Protein AF-A0AA37IFD4-F1 (afdb_monomer)

Nearest PDB structures (foldseek):
  1pvp-assembly1_B-2  TM=2.909E-01  e=1.387E+00  Punavirus P1
  8b0x-assembly1_T  TM=3.440E-01  e=3.897E+00  Escherichia coli B

Solvent-accessible surface area (backbone atoms only — not comparable to full-atom values): 7782 Å² total; per-residue (Å²): 110,77,76,80,42,92,47,72,73,35,54,64,71,53,59,87,61,92,75,70,58,59,91,80,32,70,65,47,33,44,52,53,34,58,69,46,44,63,59,54,52,52,50,52,61,69,42,43,64,42,32,75,70,69,75,40,80,73,86,60,90,48,42,85,49,34,50,62,50,39,51,55,35,36,78,70,65,78,42,54,72,68,56,38,51,49,46,42,55,40,23,59,34,41,54,66,67,66,62,72,81,84,59,56,97,66,73,49,51,67,61,53,52,51,55,48,50,54,52,51,60,72,64,57,68,99,77,86,131

Sequence (129 aa):
MLMQTPGEARDRLVAGSHVSAFETDPIARGEKLLALTPAVAALEARLRDAVKAGRAEALPQSPQEVTAWAQTASERGFIDESEHALLTEWAAHAREAVKVDDFSADFGILEALQKRSAALERQWPETVA

Structure (mmCIF, N/CA/C/O backbone):
data_AF-A0AA37IFD4-F1
#
_entry.id   AF-A0AA37IFD4-F1
#
loop_
_atom_site.group_PDB
_atom_site.id
_atom_site.type_symbol
_atom_site.label_atom_id
_atom_site.label_alt_id
_atom_site.label_comp_id
_atom_site.label_asym_id
_atom_site.label_entity_id
_atom_site.label_seq_id
_atom_site.pdbx_PDB_ins_code
_atom_site.Cartn_x
_atom_site.Cartn_y
_atom_site.Cartn_z
_atom_site.occupancy
_atom_site.B_iso_or_equiv
_atom_site.auth_seq_id
_atom_site.auth_comp_id
_atom_site.auth_asym_id
_atom_site.auth_atom_id
_atom_site.pdbx_PDB_model_num
ATOM 1 N N . MET A 1 1 ? -17.472 2.911 -22.849 1.00 63.09 1 MET A N 1
ATOM 2 C CA . MET A 1 1 ? -16.383 3.076 -23.837 1.00 63.09 1 MET A CA 1
ATOM 3 C C . MET A 1 1 ? -15.503 1.834 -23.805 1.00 63.09 1 MET A C 1
ATOM 5 O O . MET A 1 1 ? -14.874 1.601 -22.787 1.00 63.09 1 MET A O 1
ATOM 9 N N . LEU A 1 2 ? -15.468 1.035 -24.879 1.00 63.28 2 LEU A N 1
ATOM 10 C CA . LEU A 1 2 ? -14.799 -0.281 -24.894 1.00 63.28 2 LEU A CA 1
ATOM 11 C C . LEU A 1 2 ? -13.267 -0.213 -24.704 1.00 63.28 2 LEU A C 1
ATOM 13 O O . LEU A 1 2 ? -12.668 -1.179 -24.258 1.00 63.28 2 LEU A O 1
ATOM 17 N N . MET A 1 3 ? -12.644 0.929 -25.020 1.00 65.69 3 MET A N 1
ATOM 18 C CA . MET A 1 3 ? -11.192 1.147 -24.883 1.00 65.69 3 MET A CA 1
ATOM 19 C C . MET A 1 3 ? -10.774 1.737 -23.530 1.00 65.69 3 MET A C 1
ATOM 21 O O . MET A 1 3 ? -9.601 1.689 -23.176 1.00 65.69 3 MET A O 1
ATOM 25 N N . GLN A 1 4 ? -11.716 2.310 -22.776 1.00 74.12 4 GLN A N 1
ATOM 26 C CA . GLN A 1 4 ? -11.424 2.937 -21.481 1.00 74.12 4 GLN A CA 1
ATOM 27 C C . GLN A 1 4 ? -11.576 1.974 -20.304 1.00 74.12 4 GLN A C 1
ATOM 29 O O . GLN A 1 4 ? -11.065 2.234 -19.220 1.00 74.12 4 GLN A O 1
ATOM 34 N N . THR A 1 5 ? -12.275 0.861 -20.510 1.00 73.19 5 THR A N 1
ATOM 35 C CA . THR A 1 5 ? -12.438 -0.181 -19.501 1.00 73.19 5 THR A CA 1
ATOM 36 C C . THR A 1 5 ? -11.415 -1.287 -19.766 1.00 73.19 5 THR A C 1
ATOM 38 O O . THR A 1 5 ? -11.309 -1.725 -20.914 1.00 73.19 5 THR A O 1
ATOM 41 N N . PRO A 1 6 ? -10.659 -1.744 -18.749 1.00 78.75 6 PRO A N 1
ATOM 42 C CA . PRO A 1 6 ? -9.839 -2.945 -18.865 1.00 78.75 6 PRO A CA 1
ATOM 43 C C . PRO A 1 6 ? -10.627 -4.119 -19.443 1.00 78.75 6 PRO A C 1
ATOM 45 O O . PRO A 1 6 ? -11.758 -4.368 -19.031 1.00 78.75 6 PRO A O 1
ATOM 48 N N . GLY A 1 7 ? -10.040 -4.830 -20.402 1.00 84.75 7 GLY A N 1
ATOM 49 C CA . GLY A 1 7 ? -10.685 -5.969 -21.036 1.00 84.75 7 GLY A CA 1
ATOM 50 C C . GLY A 1 7 ? -9.964 -6.419 -22.297 1.00 84.75 7 GLY A C 1
ATOM 51 O O . GLY A 1 7 ? -9.113 -5.716 -22.838 1.00 84.75 7 GLY A O 1
ATOM 52 N N . GLU A 1 8 ? -10.381 -7.575 -22.803 1.00 89.06 8 GLU A N 1
ATOM 53 C CA . GLU A 1 8 ? -9.685 -8.311 -23.863 1.00 89.06 8 GLU A CA 1
ATOM 54 C C . GLU A 1 8 ? -9.405 -7.466 -25.119 1.00 89.06 8 GLU A C 1
ATOM 56 O O . GLU A 1 8 ? -8.340 -7.556 -25.725 1.00 89.06 8 GLU A O 1
ATOM 61 N N . ALA A 1 9 ? -10.343 -6.598 -25.510 1.00 87.31 9 ALA A N 1
ATOM 62 C CA . ALA A 1 9 ? -10.169 -5.718 -26.664 1.00 87.31 9 ALA A CA 1
ATOM 63 C C . ALA A 1 9 ? -9.027 -4.707 -26.475 1.00 87.31 9 ALA A C 1
ATOM 65 O O . ALA A 1 9 ? -8.276 -4.454 -27.416 1.00 87.31 9 ALA A O 1
ATOM 66 N N . ARG A 1 10 ? -8.893 -4.145 -25.267 1.00 86.81 10 ARG A N 1
ATOM 67 C CA . ARG A 1 10 ? -7.797 -3.241 -24.913 1.00 86.81 10 ARG A CA 1
ATOM 68 C C . ARG A 1 10 ? -6.488 -4.014 -24.817 1.00 86.81 10 ARG A C 1
ATOM 70 O O . ARG A 1 10 ? -5.486 -3.553 -25.348 1.00 86.81 10 ARG A O 1
ATOM 77 N N . ASP A 1 11 ? -6.513 -5.194 -24.206 1.00 86.75 11 ASP A N 1
ATOM 78 C CA . ASP A 1 11 ? -5.319 -6.019 -24.004 1.00 86.75 11 ASP A CA 1
ATOM 79 C C . ASP A 1 11 ? -4.703 -6.448 -25.343 1.00 86.75 11 ASP A C 1
ATOM 81 O O . ASP A 1 11 ? -3.490 -6.365 -25.517 1.00 86.75 11 ASP A O 1
ATOM 85 N N . ARG A 1 12 ? -5.533 -6.789 -26.341 1.00 90.12 12 ARG A N 1
ATOM 86 C CA . ARG A 1 12 ? -5.062 -7.027 -27.716 1.00 90.12 12 ARG A CA 1
ATOM 87 C C . ARG A 1 12 ? -4.447 -5.787 -28.364 1.00 90.12 12 ARG A C 1
ATOM 89 O O . ARG A 1 12 ? -3.508 -5.927 -29.136 1.00 90.12 12 ARG A O 1
ATOM 96 N N . LEU A 1 13 ? -4.974 -4.593 -28.088 1.00 88.12 13 LEU A N 1
ATOM 97 C CA . LEU A 1 13 ? -4.471 -3.345 -28.672 1.00 88.12 13 LEU A CA 1
ATOM 98 C C . LEU A 1 13 ? -3.094 -2.964 -28.116 1.00 88.12 13 LEU A C 1
ATOM 100 O O . LEU A 1 13 ? -2.261 -2.452 -28.856 1.00 88.12 13 LEU A O 1
ATOM 104 N N . VAL A 1 14 ? -2.860 -3.207 -26.825 1.00 85.50 14 VAL A N 1
ATOM 105 C CA . VAL A 1 14 ? -1.574 -2.915 -26.173 1.00 85.50 14 VAL A CA 1
ATOM 106 C C . VAL A 1 14 ? -0.588 -4.085 -26.236 1.00 85.50 14 VAL A C 1
ATOM 108 O O . VAL A 1 14 ? 0.525 -3.976 -25.721 1.00 85.50 14 VAL A O 1
ATOM 111 N N . ALA A 1 15 ? -0.972 -5.203 -26.859 1.00 89.38 15 ALA A N 1
ATOM 112 C CA . ALA A 1 15 ? -0.118 -6.372 -27.000 1.00 89.38 15 ALA A CA 1
ATOM 113 C C . ALA A 1 15 ? 1.146 -6.018 -27.801 1.00 89.38 15 ALA A C 1
ATOM 115 O O . ALA A 1 15 ? 1.073 -5.599 -28.954 1.00 89.38 15 ALA A O 1
ATOM 116 N N . GLY A 1 16 ? 2.315 -6.198 -27.182 1.00 86.00 16 GLY A N 1
ATOM 117 C CA . GLY A 1 16 ? 3.613 -5.875 -27.784 1.00 86.00 16 GLY A CA 1
ATOM 118 C C . GLY A 1 16 ? 4.119 -4.454 -27.515 1.00 86.00 16 GLY A C 1
ATOM 119 O O . GLY A 1 16 ? 5.227 -4.128 -27.939 1.00 86.00 16 GLY A O 1
ATOM 120 N N . SER A 1 17 ? 3.366 -3.622 -26.788 1.00 87.38 17 SER A N 1
ATOM 121 C CA . SER A 1 17 ? 3.889 -2.359 -26.260 1.00 87.38 17 SER A CA 1
ATOM 122 C C . SER A 1 17 ? 5.045 -2.616 -25.293 1.00 87.38 17 SER A C 1
ATOM 124 O O . SER A 1 17 ? 5.029 -3.581 -24.527 1.00 87.38 17 SER A O 1
ATOM 126 N N . HIS A 1 18 ? 6.046 -1.735 -25.306 1.00 83.62 18 HIS A N 1
ATOM 127 C CA . HIS A 1 18 ? 7.112 -1.779 -24.314 1.00 83.62 18 HIS A CA 1
ATOM 128 C C . HIS A 1 18 ? 6.536 -1.512 -22.918 1.00 83.62 18 HIS A C 1
ATOM 130 O O . HIS A 1 18 ? 5.830 -0.525 -22.715 1.00 83.62 18 HIS A O 1
ATOM 136 N N . VAL A 1 19 ? 6.864 -2.386 -21.971 1.00 75.81 19 VAL A N 1
ATOM 137 C CA . VAL A 1 19 ? 6.601 -2.200 -20.545 1.00 75.81 19 VAL A CA 1
ATOM 138 C C . VAL A 1 19 ? 7.952 -2.232 -19.854 1.00 75.81 19 VAL A C 1
ATOM 140 O O . VAL A 1 19 ? 8.698 -3.205 -19.992 1.00 75.81 19 VAL A O 1
ATOM 143 N N . SER A 1 20 ? 8.286 -1.157 -19.153 1.00 79.88 20 SER A N 1
ATOM 144 C CA . SER A 1 20 ? 9.533 -1.084 -18.408 1.00 79.88 20 SER A CA 1
ATOM 145 C C . SER A 1 20 ? 9.553 -2.089 -17.257 1.00 79.88 20 SER A C 1
ATOM 147 O O . SER A 1 20 ? 8.513 -2.456 -16.705 1.00 79.88 20 SER A O 1
ATOM 149 N N . ALA A 1 21 ? 10.756 -2.500 -16.859 1.00 78.06 21 ALA A N 1
ATOM 150 C CA . ALA A 1 21 ? 10.937 -3.384 -15.718 1.00 78.06 21 ALA A CA 1
ATOM 151 C C . ALA A 1 21 ? 10.481 -2.709 -14.414 1.00 78.06 21 ALA A C 1
ATOM 153 O O . ALA A 1 21 ? 10.846 -1.569 -14.113 1.00 78.06 21 ALA A O 1
ATOM 154 N N . PHE A 1 22 ? 9.700 -3.449 -13.634 1.00 73.12 22 PHE A N 1
ATOM 155 C CA . PHE A 1 22 ? 9.075 -3.005 -12.391 1.00 73.12 22 PHE A CA 1
ATOM 156 C C . PHE A 1 22 ? 10.092 -2.573 -11.316 1.00 73.12 22 PHE A C 1
ATOM 158 O O . PHE A 1 22 ? 9.864 -1.666 -10.511 1.00 73.12 22 PHE A O 1
ATOM 165 N N . GLU A 1 23 ? 11.242 -3.236 -11.307 1.00 76.25 23 GLU A N 1
ATOM 166 C CA . GLU A 1 23 ? 12.320 -3.054 -10.346 1.00 76.25 23 GLU A CA 1
ATOM 167 C C . GLU A 1 23 ? 12.993 -1.689 -10.505 1.00 76.25 23 GLU A C 1
ATOM 169 O O . GLU A 1 23 ? 13.436 -1.108 -9.512 1.00 76.25 23 GLU A O 1
ATOM 174 N N . THR A 1 24 ? 13.042 -1.170 -11.734 1.00 76.25 24 THR A N 1
ATOM 175 C CA . THR A 1 24 ? 13.836 0.011 -12.095 1.00 76.25 24 THR A CA 1
ATOM 176 C C . THR A 1 24 ? 13.011 1.204 -12.557 1.00 76.25 24 THR A C 1
ATOM 178 O O . THR A 1 24 ? 13.536 2.314 -12.559 1.00 76.25 24 THR A O 1
ATOM 181 N N . ASP A 1 25 ? 11.753 1.006 -12.963 1.00 82.62 25 ASP A N 1
ATOM 182 C CA . ASP A 1 25 ? 10.907 2.095 -13.450 1.00 82.62 25 ASP A CA 1
ATOM 183 C C . ASP A 1 25 ? 9.913 2.579 -12.373 1.00 82.62 25 ASP A C 1
ATOM 185 O O . ASP A 1 25 ? 9.009 1.829 -11.978 1.00 82.62 25 ASP A O 1
ATOM 189 N N . PRO A 1 26 ? 10.027 3.839 -11.907 1.00 80.06 26 PRO A N 1
ATOM 190 C CA . PRO A 1 26 ? 9.066 4.420 -10.972 1.00 80.06 26 PRO A CA 1
ATOM 191 C C . PRO A 1 26 ? 7.632 4.463 -11.523 1.00 80.06 26 PRO A C 1
ATOM 193 O O . PRO A 1 26 ? 6.685 4.342 -10.746 1.00 80.06 26 PRO A O 1
ATOM 196 N N . ILE A 1 27 ? 7.443 4.578 -12.842 1.00 82.81 27 ILE A N 1
ATOM 197 C CA . ILE A 1 27 ? 6.117 4.567 -13.475 1.00 82.81 27 ILE A CA 1
ATOM 198 C C . ILE A 1 27 ? 5.484 3.182 -13.358 1.00 82.81 27 ILE A C 1
ATOM 200 O O . ILE A 1 27 ? 4.349 3.067 -12.900 1.00 82.81 27 ILE A O 1
ATOM 204 N N . ALA A 1 28 ? 6.229 2.119 -13.679 1.00 83.75 28 ALA A N 1
ATOM 205 C CA . ALA A 1 28 ? 5.749 0.744 -13.522 1.00 83.75 28 ALA A CA 1
ATOM 206 C C . ALA A 1 28 ? 5.363 0.436 -12.061 1.00 83.75 28 ALA A C 1
ATOM 208 O O . ALA A 1 28 ? 4.389 -0.274 -11.796 1.00 83.75 28 ALA A O 1
ATOM 209 N N . ARG A 1 29 ? 6.084 1.025 -11.099 1.00 83.19 29 ARG A N 1
ATOM 210 C CA . ARG A 1 29 ? 5.748 0.940 -9.673 1.00 83.19 29 ARG A CA 1
ATOM 211 C C . ARG A 1 29 ? 4.471 1.693 -9.310 1.00 83.19 29 ARG A C 1
ATOM 213 O O . ARG A 1 29 ? 3.646 1.162 -8.565 1.00 83.19 29 ARG A O 1
ATOM 220 N N . GLY A 1 30 ? 4.291 2.890 -9.862 1.00 85.56 30 GLY A N 1
ATOM 221 C CA . GLY A 1 30 ? 3.063 3.671 -9.729 1.00 85.56 30 GLY A CA 1
ATOM 222 C C . GLY A 1 30 ? 1.837 2.931 -10.269 1.00 85.56 30 GLY A C 1
ATOM 223 O O . GLY A 1 30 ? 0.819 2.855 -9.587 1.00 85.56 30 GLY A O 1
ATOM 224 N N . GLU A 1 31 ? 1.947 2.297 -11.437 1.00 86.75 31 GLU A N 1
ATOM 225 C CA . GLU A 1 31 ? 0.860 1.498 -12.026 1.00 86.75 31 GLU A CA 1
ATOM 226 C C . GLU A 1 31 ? 0.441 0.332 -11.122 1.00 86.75 31 GLU A C 1
ATOM 228 O O . GLU A 1 31 ? -0.747 0.092 -10.898 1.00 86.75 31 GLU A O 1
ATOM 233 N N . LYS A 1 32 ? 1.410 -0.370 -10.527 1.00 87.12 32 LYS A N 1
ATOM 234 C CA . LYS A 1 32 ? 1.123 -1.441 -9.568 1.00 87.12 32 LYS A CA 1
ATOM 235 C C . LYS A 1 32 ? 0.428 -0.912 -8.311 1.00 87.12 32 LYS A C 1
ATOM 237 O O . LYS A 1 32 ? -0.532 -1.524 -7.848 1.00 87.12 32 LYS A O 1
ATOM 242 N N . LEU A 1 33 ? 0.865 0.231 -7.781 1.00 91.25 33 LEU A N 1
ATOM 243 C CA . LEU A 1 33 ? 0.203 0.892 -6.654 1.00 91.25 33 LEU A CA 1
ATOM 244 C C . LEU A 1 33 ? -1.257 1.249 -6.989 1.00 91.25 33 LEU A C 1
ATOM 246 O O . LEU A 1 33 ? -2.168 0.972 -6.201 1.00 91.25 33 LEU A O 1
ATOM 250 N N . LEU A 1 34 ? -1.495 1.809 -8.178 1.00 89.94 34 LEU A N 1
ATOM 251 C CA . LEU A 1 34 ? -2.836 2.134 -8.671 1.00 89.94 34 LEU A CA 1
ATOM 252 C C . LEU A 1 34 ? -3.705 0.881 -8.816 1.00 89.94 34 LEU A C 1
ATOM 254 O O . LEU A 1 34 ? -4.874 0.911 -8.439 1.00 89.94 34 LEU A O 1
ATOM 258 N N . ALA A 1 35 ? -3.139 -0.233 -9.282 1.00 89.88 35 ALA A N 1
ATOM 259 C CA . ALA A 1 35 ? -3.855 -1.502 -9.398 1.00 89.88 35 ALA A CA 1
ATOM 260 C C . ALA A 1 35 ? -4.281 -2.088 -8.037 1.00 89.88 35 ALA A C 1
ATOM 262 O O . ALA A 1 35 ? -5.338 -2.710 -7.946 1.00 89.88 35 ALA A O 1
ATOM 263 N N . LEU A 1 36 ? -3.491 -1.880 -6.978 1.00 93.69 36 LEU A N 1
ATOM 264 C CA . LEU A 1 36 ? -3.796 -2.358 -5.620 1.00 93.69 36 LEU A CA 1
ATOM 265 C C . LEU A 1 36 ? -4.786 -1.448 -4.871 1.00 93.69 36 LEU A C 1
ATOM 267 O O . LEU A 1 36 ? -5.523 -1.908 -3.998 1.00 93.69 36 LEU A O 1
ATOM 271 N N . THR A 1 37 ? -4.831 -0.161 -5.219 1.00 93.94 37 THR A N 1
ATOM 272 C CA . THR A 1 37 ? -5.619 0.866 -4.515 1.00 93.94 37 THR A CA 1
ATOM 273 C C . THR A 1 37 ? -7.116 0.535 -4.380 1.00 93.94 37 THR A C 1
ATOM 275 O O . THR A 1 37 ? -7.652 0.716 -3.285 1.00 93.94 37 THR A O 1
ATOM 278 N N . PRO A 1 38 ? -7.820 0.001 -5.401 1.00 94.62 38 PRO A N 1
ATOM 279 C CA . PRO A 1 38 ? -9.224 -0.386 -5.256 1.00 94.62 38 PRO A CA 1
ATOM 280 C C . PRO A 1 38 ? -9.465 -1.440 -4.169 1.00 94.62 38 PRO A C 1
ATOM 282 O O . PRO A 1 38 ? -10.463 -1.360 -3.454 1.00 94.62 38 PRO A O 1
ATOM 285 N N . ALA A 1 39 ? -8.554 -2.407 -4.020 1.00 95.25 39 ALA A N 1
ATOM 286 C CA . ALA A 1 39 ? -8.672 -3.447 -3.002 1.00 95.25 39 ALA A CA 1
ATOM 287 C C . ALA A 1 39 ? -8.457 -2.873 -1.591 1.00 95.25 39 ALA A C 1
ATOM 289 O O . ALA A 1 39 ? -9.221 -3.183 -0.678 1.00 95.25 39 ALA A O 1
ATOM 290 N N . VAL A 1 40 ? -7.494 -1.958 -1.430 1.00 96.25 40 VAL A N 1
ATOM 291 C CA . VAL A 1 40 ? -7.274 -1.234 -0.165 1.00 96.25 40 VAL A CA 1
ATOM 292 C C . VAL A 1 40 ? -8.475 -0.351 0.194 1.00 96.25 40 VAL A C 1
ATOM 294 O O . VAL A 1 40 ? -8.930 -0.359 1.335 1.00 96.25 40 VAL A O 1
ATOM 297 N N . ALA A 1 41 ? -9.069 0.346 -0.778 1.00 95.69 41 ALA A N 1
ATOM 298 C CA . ALA A 1 41 ? -10.270 1.151 -0.549 1.00 95.69 41 ALA A CA 1
ATOM 299 C C . ALA A 1 41 ? -11.486 0.295 -0.138 1.00 95.69 41 ALA A C 1
ATOM 301 O O . ALA A 1 41 ? -12.285 0.701 0.710 1.00 95.69 41 ALA A O 1
ATOM 30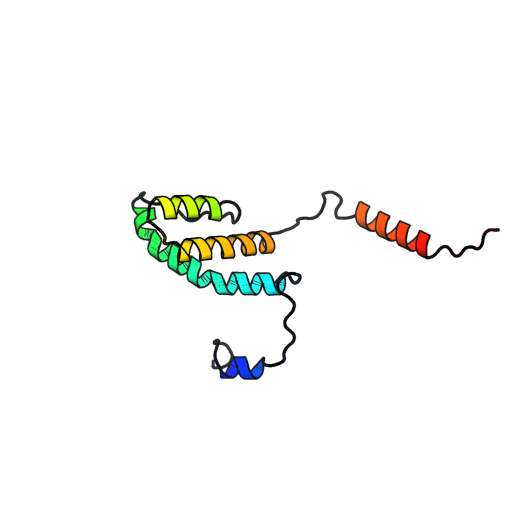2 N N . ALA A 1 42 ? -11.628 -0.904 -0.714 1.00 95.88 42 ALA A N 1
ATOM 303 C CA . ALA A 1 42 ? -12.661 -1.857 -0.312 1.00 95.88 42 ALA A CA 1
ATOM 304 C C . ALA A 1 42 ? -12.448 -2.354 1.129 1.00 95.88 42 ALA A C 1
ATOM 306 O O . ALA A 1 42 ? -13.410 -2.437 1.897 1.00 95.88 42 ALA A O 1
ATOM 307 N N . LEU A 1 43 ? -11.194 -2.614 1.515 1.00 95.75 43 LEU A N 1
ATOM 308 C CA . LEU A 1 43 ? -10.816 -2.981 2.878 1.00 95.75 43 LEU A CA 1
ATOM 309 C C . LEU A 1 43 ? -11.153 -1.870 3.884 1.00 95.75 43 LEU A C 1
ATOM 311 O O . LEU A 1 43 ? -11.820 -2.125 4.887 1.00 95.75 43 LEU A O 1
ATOM 315 N N . GLU A 1 44 ? -10.775 -0.621 3.602 1.00 95.62 44 GLU A N 1
ATOM 316 C CA . GLU A 1 44 ? -11.139 0.522 4.450 1.00 95.62 44 GLU A CA 1
ATOM 317 C C . GLU A 1 44 ? -12.657 0.669 4.601 1.00 95.62 44 GLU A C 1
ATOM 319 O O . GLU A 1 44 ? -13.169 0.895 5.701 1.00 95.62 44 GLU A O 1
ATOM 324 N N . ALA A 1 45 ? -13.401 0.526 3.500 1.00 96.50 45 ALA A N 1
ATOM 325 C CA . ALA A 1 45 ? -14.855 0.585 3.530 1.00 96.50 45 ALA A CA 1
ATOM 326 C C . ALA A 1 45 ? -15.451 -0.517 4.420 1.00 96.50 45 ALA A C 1
ATOM 328 O O . ALA A 1 45 ? -16.375 -0.230 5.183 1.00 96.50 45 ALA A O 1
ATOM 329 N N . ARG A 1 46 ? -14.897 -1.737 4.374 1.00 96.06 46 ARG A N 1
ATOM 330 C CA . ARG A 1 46 ? -15.288 -2.866 5.235 1.00 96.06 46 ARG A CA 1
ATOM 331 C C . ARG A 1 46 ? -15.015 -2.581 6.715 1.00 96.06 46 ARG A C 1
ATOM 333 O O . ARG A 1 46 ? -15.839 -2.913 7.565 1.00 96.06 46 ARG A O 1
ATOM 340 N N . LEU A 1 47 ? -13.884 -1.953 7.034 1.00 95.38 47 LEU A N 1
ATOM 341 C CA . LEU A 1 47 ? -13.475 -1.656 8.413 1.00 95.38 47 LEU A CA 1
ATOM 342 C C . LEU A 1 47 ? -14.151 -0.418 9.014 1.00 95.38 47 LEU A C 1
ATOM 344 O O . LEU A 1 47 ? -14.141 -0.243 10.234 1.00 95.38 47 LEU A O 1
ATOM 348 N N . ARG A 1 48 ? -14.783 0.421 8.187 1.00 95.69 48 ARG A N 1
ATOM 349 C CA . ARG A 1 48 ? -15.396 1.699 8.580 1.00 95.69 48 ARG A CA 1
ATOM 350 C C . ARG A 1 48 ? -16.267 1.615 9.832 1.00 95.69 48 ARG A C 1
ATOM 352 O O . ARG A 1 48 ? -16.166 2.483 10.697 1.00 95.69 48 ARG A O 1
ATOM 359 N N . ASP A 1 49 ? -17.113 0.596 9.946 1.00 95.81 49 ASP A N 1
ATOM 360 C CA . ASP A 1 49 ? -18.028 0.465 11.086 1.00 95.81 49 ASP A CA 1
ATOM 361 C C . ASP A 1 49 ? -17.302 0.052 12.373 1.00 95.81 49 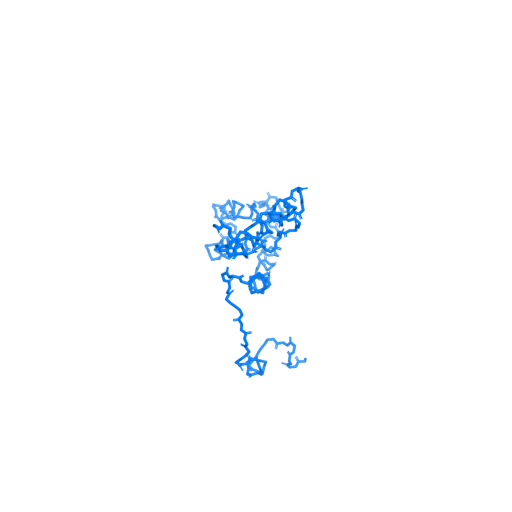ASP A C 1
ATOM 363 O O . ASP A 1 49 ? -17.664 0.500 13.462 1.00 95.81 49 ASP A O 1
ATOM 367 N N . ALA A 1 50 ? -16.241 -0.755 12.268 1.00 94.69 50 ALA A N 1
ATOM 368 C CA . ALA A 1 50 ? -15.388 -1.097 13.405 1.00 94.69 50 ALA A CA 1
ATOM 369 C C . ALA A 1 50 ? -14.594 0.123 13.893 1.00 94.69 50 ALA A C 1
ATOM 371 O O . ALA A 1 50 ? -14.491 0.333 15.102 1.00 9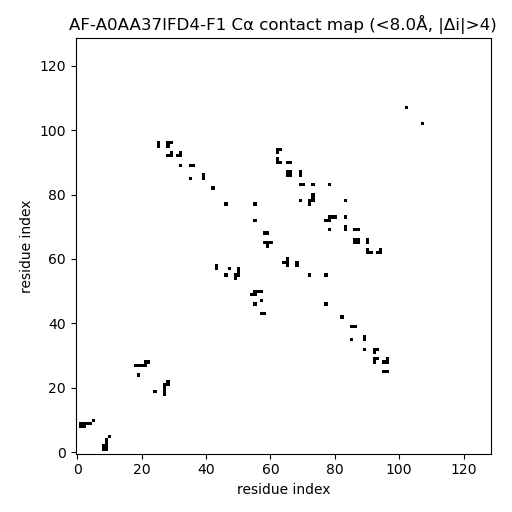4.69 50 ALA A O 1
ATOM 372 N N . VAL A 1 51 ? -14.111 0.955 12.966 1.00 96.31 51 VAL A N 1
ATOM 373 C CA . VAL A 1 51 ? -13.418 2.214 13.276 1.00 96.31 51 VAL A CA 1
ATOM 374 C C . VAL A 1 51 ? -14.363 3.214 13.940 1.00 96.31 51 VAL A C 1
ATOM 376 O O . VAL A 1 51 ? -14.055 3.745 15.003 1.00 96.31 51 VAL A O 1
ATOM 379 N N . LYS A 1 52 ? -15.564 3.421 13.384 1.00 96.12 52 LYS A N 1
ATOM 380 C CA . LYS A 1 52 ? -16.584 4.301 13.985 1.00 96.12 52 LYS A CA 1
ATOM 381 C C . LYS A 1 52 ? -17.009 3.853 15.382 1.00 96.12 52 LYS A C 1
ATOM 383 O O . LYS A 1 52 ? -17.299 4.691 16.227 1.00 96.12 52 LYS A O 1
ATOM 388 N N . ALA A 1 53 ? -17.048 2.544 15.622 1.00 95.19 53 ALA A N 1
ATOM 389 C CA . ALA A 1 53 ? -17.346 1.968 16.930 1.00 95.19 53 ALA A CA 1
ATOM 390 C C . ALA A 1 53 ? -16.148 1.991 17.903 1.00 95.19 53 ALA A C 1
ATOM 392 O O . ALA A 1 53 ? -16.278 1.477 19.012 1.00 95.19 53 ALA A O 1
ATOM 393 N N . GLY A 1 54 ? -14.986 2.518 17.497 1.00 93.81 54 GLY A N 1
ATOM 394 C CA . GLY A 1 54 ? -13.769 2.564 18.313 1.00 93.81 54 GLY A CA 1
ATOM 395 C C . GLY A 1 54 ? -13.125 1.198 18.570 1.00 93.81 54 GLY A C 1
ATOM 396 O O . GLY A 1 54 ? -12.311 1.066 19.478 1.00 93.81 54 GLY A O 1
ATOM 397 N N . ARG A 1 55 ? -13.501 0.166 17.805 1.00 93.50 55 ARG A N 1
ATOM 398 C CA . ARG A 1 55 ? -12.971 -1.201 17.948 1.00 93.50 55 ARG A CA 1
ATOM 399 C C . ARG A 1 55 ? -11.673 -1.406 17.168 1.00 93.50 55 ARG A C 1
ATOM 401 O O . ARG A 1 55 ? -10.829 -2.185 17.600 1.00 93.50 55 ARG A O 1
ATOM 408 N N . ALA A 1 56 ? -11.526 -0.714 16.041 1.00 93.12 56 ALA A N 1
ATOM 409 C CA . ALA A 1 56 ? -10.334 -0.727 15.200 1.00 93.12 56 ALA A CA 1
ATOM 410 C C . ALA A 1 56 ? -9.787 0.695 15.029 1.00 93.12 56 ALA A C 1
ATOM 412 O O . ALA A 1 56 ? -10.545 1.664 15.047 1.00 93.12 56 ALA A O 1
ATOM 413 N N . GLU A 1 57 ? -8.477 0.814 14.839 1.00 94.56 57 GLU A N 1
ATOM 414 C CA . GLU A 1 57 ? -7.856 2.077 14.438 1.00 94.56 57 GLU A CA 1
ATOM 415 C C . GLU A 1 57 ? -8.056 2.302 12.935 1.00 94.56 57 GLU A C 1
ATOM 417 O O . GLU A 1 57 ? -8.142 1.344 12.166 1.00 94.56 57 GLU A O 1
ATOM 422 N N . ALA A 1 58 ? -8.151 3.562 12.510 1.00 95.31 58 ALA A N 1
ATOM 423 C CA . ALA A 1 58 ? -8.237 3.898 11.090 1.00 95.31 58 ALA A CA 1
ATOM 424 C C . ALA A 1 58 ? -6.933 3.536 10.362 1.00 95.31 58 ALA A C 1
ATOM 426 O O . ALA A 1 58 ? -5.867 3.559 10.979 1.00 95.31 58 ALA A O 1
ATOM 427 N N . LEU A 1 59 ? -7.016 3.232 9.061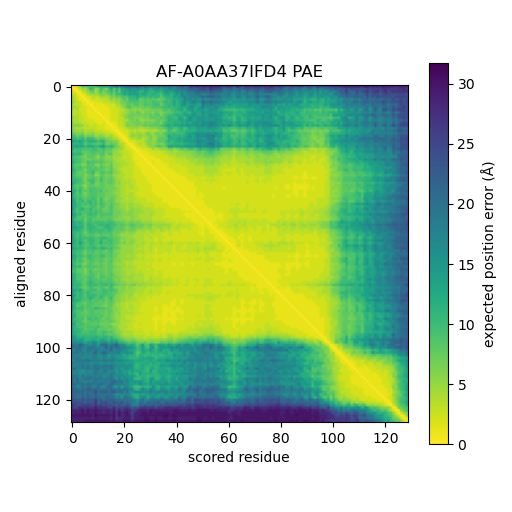 1.00 95.38 59 LEU A N 1
ATOM 428 C CA . LEU A 1 59 ? -5.821 2.991 8.255 1.00 95.38 59 LEU A CA 1
ATOM 429 C C . LEU A 1 59 ? -4.932 4.256 8.268 1.00 95.38 59 LEU A C 1
ATOM 431 O O . LEU A 1 59 ? -5.450 5.356 8.041 1.00 95.38 59 LEU A O 1
ATOM 435 N N . PRO A 1 60 ? -3.621 4.136 8.545 1.00 95.25 60 PRO A N 1
ATOM 436 C CA . PRO A 1 60 ? -2.717 5.276 8.546 1.00 95.25 60 PRO A CA 1
ATOM 437 C C . PRO A 1 60 ? -2.598 5.917 7.163 1.00 95.25 60 PRO A C 1
ATOM 439 O O . PRO A 1 60 ? -2.571 5.230 6.144 1.00 95.25 60 PRO A O 1
ATOM 442 N N . GLN A 1 61 ? -2.440 7.240 7.130 1.00 90.38 61 GLN A N 1
ATOM 443 C CA . GLN A 1 61 ? -2.168 7.965 5.881 1.00 90.38 61 GLN A CA 1
ATOM 444 C C . GLN A 1 61 ? -0.718 7.793 5.407 1.00 90.38 61 GLN A C 1
ATOM 446 O O . GLN A 1 61 ? -0.429 7.952 4.223 1.00 90.38 61 GLN A O 1
ATOM 451 N N . SER A 1 62 ? 0.191 7.490 6.334 1.00 91.44 62 SER A N 1
ATOM 452 C CA . SER A 1 62 ? 1.622 7.333 6.090 1.00 91.44 62 SER A CA 1
ATOM 453 C C . SER A 1 62 ? 1.943 5.891 5.672 1.00 91.44 62 SER A C 1
ATOM 455 O O . SER A 1 62 ? 1.763 4.976 6.483 1.00 91.44 62 SER A O 1
ATOM 457 N N . PRO A 1 63 ? 2.464 5.640 4.452 1.00 91.50 63 PRO A N 1
ATOM 458 C CA . PRO A 1 63 ? 2.838 4.294 4.001 1.00 91.50 63 PRO A CA 1
ATOM 459 C C . PRO A 1 63 ? 3.846 3.569 4.906 1.00 91.50 63 PRO A C 1
ATOM 461 O O . PRO A 1 63 ? 3.935 2.342 4.887 1.00 91.50 63 PRO A O 1
ATOM 464 N N . GLN A 1 64 ? 4.629 4.315 5.685 1.00 91.69 64 GLN A N 1
ATOM 465 C CA . GLN A 1 64 ? 5.605 3.793 6.638 1.00 91.69 64 GLN A CA 1
ATOM 466 C C . GLN A 1 64 ? 4.931 3.112 7.840 1.00 91.69 64 GLN A C 1
ATOM 468 O O . GLN A 1 64 ? 5.492 2.181 8.410 1.00 91.69 64 GLN A O 1
ATOM 473 N N . GLU A 1 65 ? 3.726 3.547 8.206 1.00 95.19 65 GLU A N 1
ATOM 474 C CA . GLU A 1 65 ? 2.994 3.066 9.384 1.00 95.19 65 GLU A CA 1
ATOM 475 C C . GLU A 1 65 ? 2.061 1.893 9.053 1.00 95.19 65 GLU A C 1
ATOM 477 O O . GLU A 1 65 ? 1.721 1.095 9.929 1.00 95.19 65 GLU A O 1
ATOM 482 N N . VAL A 1 66 ? 1.684 1.747 7.778 1.00 95.62 66 VAL A N 1
ATOM 483 C CA . VAL A 1 66 ? 0.687 0.766 7.320 1.00 95.62 66 VAL A CA 1
ATOM 484 C C . VAL A 1 66 ? 1.066 -0.673 7.662 1.00 95.62 66 VAL A C 1
ATOM 486 O O . VAL A 1 66 ? 0.200 -1.425 8.094 1.00 95.62 66 VAL A O 1
ATOM 489 N N . THR A 1 67 ? 2.333 -1.075 7.525 1.00 94.75 67 THR A N 1
ATOM 490 C CA . THR A 1 67 ? 2.743 -2.460 7.830 1.00 94.75 67 THR A CA 1
ATOM 491 C C . THR A 1 67 ? 2.578 -2.792 9.318 1.00 94.75 67 THR A C 1
ATOM 493 O O . THR A 1 67 ? 2.033 -3.839 9.657 1.00 94.75 67 THR A O 1
ATOM 496 N N . ALA A 1 68 ? 2.985 -1.889 10.216 1.00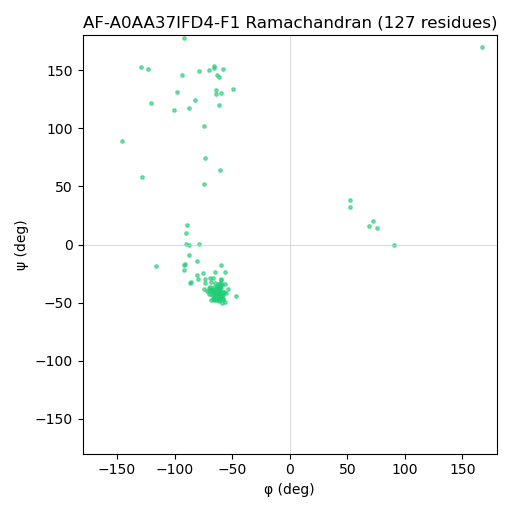 95.88 68 ALA A N 1
ATOM 497 C CA . ALA A 1 68 ? 2.841 -2.098 11.660 1.00 95.88 68 ALA A CA 1
ATOM 498 C C . ALA A 1 68 ? 1.364 -2.087 12.094 1.00 95.88 68 ALA A C 1
ATOM 500 O O . ALA A 1 68 ? 0.931 -2.907 12.911 1.00 95.88 68 ALA A O 1
ATOM 501 N N . TRP A 1 69 ? 0.573 -1.189 11.502 1.00 97.38 69 TRP A N 1
ATOM 502 C CA . TRP A 1 69 ? -0.873 -1.161 11.697 1.00 97.38 69 TRP A CA 1
ATOM 503 C C . TRP A 1 69 ? -1.536 -2.459 11.216 1.00 97.38 69 TRP A C 1
ATOM 505 O O . TRP A 1 69 ? -2.349 -3.030 11.940 1.00 97.38 69 TRP A O 1
ATOM 515 N N . ALA A 1 70 ? -1.157 -2.964 10.036 1.00 96.50 70 ALA A N 1
ATOM 516 C CA . ALA A 1 70 ? -1.736 -4.170 9.448 1.00 96.50 70 ALA A CA 1
ATOM 517 C C . ALA A 1 70 ? -1.473 -5.390 10.333 1.00 96.50 70 ALA A C 1
ATOM 519 O O . ALA A 1 70 ? -2.380 -6.187 10.568 1.00 96.50 70 ALA A O 1
ATOM 520 N N . GLN A 1 71 ? -0.269 -5.499 10.893 1.00 96.44 71 GLN A N 1
ATOM 521 C CA . GLN A 1 71 ? 0.042 -6.553 11.848 1.00 96.44 71 GLN A CA 1
ATOM 522 C C . GLN A 1 71 ? -0.853 -6.474 13.094 1.00 96.44 71 GLN A C 1
ATOM 524 O O . GLN A 1 71 ? -1.480 -7.464 13.466 1.00 96.44 71 GLN A O 1
ATOM 529 N N . THR A 1 72 ? -1.013 -5.284 13.680 1.00 96.25 72 THR A N 1
ATOM 530 C CA . THR A 1 72 ? -1.900 -5.084 14.842 1.00 96.25 72 THR A CA 1
ATOM 531 C C . THR A 1 72 ? -3.362 -5.418 14.512 1.00 96.25 72 THR A C 1
ATOM 533 O O . THR A 1 72 ? -4.080 -6.003 15.325 1.00 96.25 72 THR A O 1
ATOM 536 N N . ALA A 1 73 ? -3.830 -5.054 13.316 1.00 95.94 73 ALA A N 1
ATOM 537 C CA . ALA A 1 73 ? -5.180 -5.354 12.854 1.00 95.94 73 ALA A CA 1
ATOM 538 C C . ALA A 1 73 ? -5.397 -6.862 12.628 1.00 95.94 73 ALA A C 1
ATOM 540 O O . ALA A 1 73 ? -6.470 -7.371 12.964 1.00 95.94 73 ALA A O 1
ATOM 541 N N . SER A 1 74 ? -4.387 -7.569 12.112 1.00 96.50 74 SER A N 1
ATOM 542 C CA . SER A 1 74 ? -4.395 -9.026 11.918 1.00 96.50 74 SER A CA 1
ATOM 543 C C . SER A 1 74 ? -4.429 -9.764 13.260 1.00 96.50 74 SER A C 1
ATOM 545 O O . SER A 1 74 ? -5.301 -10.600 13.490 1.00 96.50 74 SER A O 1
ATOM 547 N N . GLU A 1 75 ? -3.586 -9.362 14.218 1.00 96.06 75 GLU A N 1
ATOM 548 C CA . GLU A 1 75 ? -3.554 -9.925 15.579 1.00 96.06 75 GLU A CA 1
ATOM 549 C C . GLU A 1 75 ? -4.889 -9.755 16.327 1.00 96.06 75 GLU A C 1
ATOM 551 O O . GLU A 1 75 ? -5.271 -10.595 17.143 1.00 96.06 75 GLU A O 1
ATOM 556 N N . ARG A 1 76 ? -5.633 -8.682 16.029 1.00 95.06 76 ARG A N 1
ATOM 557 C CA . ARG A 1 76 ? -6.978 -8.424 16.572 1.00 95.06 76 ARG A CA 1
ATOM 558 C C . ARG A 1 76 ? -8.110 -9.054 15.747 1.00 95.06 76 ARG A C 1
ATOM 560 O O . ARG A 1 76 ? -9.274 -8.901 16.114 1.00 95.06 76 ARG A O 1
ATOM 567 N N . GLY A 1 77 ? -7.793 -9.745 14.650 1.00 94.88 77 GLY A N 1
ATOM 568 C CA . GLY A 1 77 ? -8.754 -10.440 13.789 1.00 94.88 77 GLY A CA 1
ATOM 569 C C . GLY A 1 77 ? -9.625 -9.525 12.922 1.00 94.88 77 GLY A C 1
ATOM 570 O O . GLY A 1 77 ? -10.699 -9.938 12.488 1.00 94.88 77 GLY A O 1
ATOM 571 N N . PHE A 1 78 ? -9.212 -8.275 12.688 1.00 95.81 78 PHE A N 1
ATOM 572 C CA . PHE A 1 78 ? -9.943 -7.353 11.808 1.00 95.81 78 PHE A CA 1
ATOM 573 C C . PHE A 1 78 ? -9.668 -7.602 10.327 1.00 95.81 78 PHE A C 1
ATOM 575 O O . PHE A 1 78 ? -10.540 -7.326 9.492 1.00 95.81 78 PHE A O 1
ATOM 582 N N . ILE A 1 79 ? -8.475 -8.105 10.017 1.00 96.56 79 ILE A N 1
ATOM 583 C CA . ILE A 1 79 ? -8.044 -8.449 8.666 1.00 96.56 79 ILE A CA 1
ATOM 584 C C . ILE A 1 79 ? -7.480 -9.867 8.636 1.00 96.56 79 ILE A C 1
ATOM 586 O O . ILE A 1 79 ? -6.997 -10.358 9.657 1.00 96.56 79 ILE A O 1
ATOM 590 N N . ASP A 1 80 ? -7.563 -10.513 7.480 1.00 96.31 80 ASP A N 1
ATOM 591 C CA . ASP A 1 80 ? -6.960 -11.826 7.254 1.00 96.31 80 ASP A CA 1
ATOM 592 C C . ASP A 1 80 ? -5.530 -11.735 6.688 1.00 96.31 80 ASP A C 1
ATOM 594 O O . ASP A 1 80 ? -5.000 -10.654 6.422 1.00 96.31 80 ASP A O 1
ATOM 598 N N . GLU A 1 81 ? -4.887 -12.891 6.504 1.00 95.62 81 GLU A N 1
ATOM 599 C CA . GLU A 1 81 ? -3.518 -12.975 5.979 1.00 95.62 81 GLU A CA 1
ATOM 600 C C . GLU A 1 81 ? -3.394 -12.425 4.548 1.00 95.62 81 GLU A C 1
ATOM 602 O O . GLU A 1 81 ? -2.379 -11.829 4.188 1.00 95.62 81 GLU A O 1
ATOM 607 N N . SER A 1 82 ? -4.431 -12.584 3.721 1.00 96.12 82 SER A N 1
ATOM 608 C CA . SER A 1 82 ? -4.419 -12.091 2.341 1.00 96.12 82 SER A CA 1
ATOM 609 C C . SER A 1 82 ? -4.512 -10.566 2.288 1.00 96.12 82 SER A C 1
ATOM 611 O O . SER A 1 82 ? -3.795 -9.922 1.522 1.00 96.12 82 SER A O 1
ATOM 613 N N . GLU A 1 83 ? -5.333 -9.977 3.155 1.00 96.75 83 GLU A N 1
ATOM 614 C CA . GLU A 1 83 ? -5.467 -8.533 3.327 1.00 96.75 83 GLU A CA 1
ATOM 615 C C . GLU A 1 83 ? -4.203 -7.928 3.959 1.00 96.75 83 GLU A C 1
ATOM 617 O O . GLU A 1 83 ? -3.768 -6.844 3.565 1.00 96.75 83 GLU A O 1
ATOM 622 N N . HIS A 1 84 ? -3.564 -8.643 4.888 1.00 96.81 84 HIS A N 1
ATOM 623 C CA . HIS A 1 84 ? -2.273 -8.259 5.454 1.00 96.81 84 HIS A CA 1
ATOM 624 C C . HIS A 1 84 ? -1.163 -8.223 4.387 1.00 96.81 84 HIS A C 1
ATOM 626 O O . HIS A 1 84 ? -0.428 -7.233 4.277 1.00 96.81 84 HIS A O 1
ATOM 632 N N . ALA A 1 85 ? -1.065 -9.267 3.559 1.00 96.75 85 ALA A N 1
ATOM 633 C CA . ALA A 1 85 ? -0.115 -9.320 2.450 1.00 96.75 85 ALA A CA 1
ATOM 634 C C . ALA A 1 85 ? -0.376 -8.203 1.424 1.00 96.75 85 ALA A C 1
ATOM 636 O O . ALA A 1 85 ? 0.561 -7.512 1.017 1.00 96.75 85 ALA A O 1
ATOM 637 N N . LEU A 1 86 ? -1.648 -7.964 1.082 1.00 96.56 86 LEU A N 1
ATOM 638 C CA . LEU A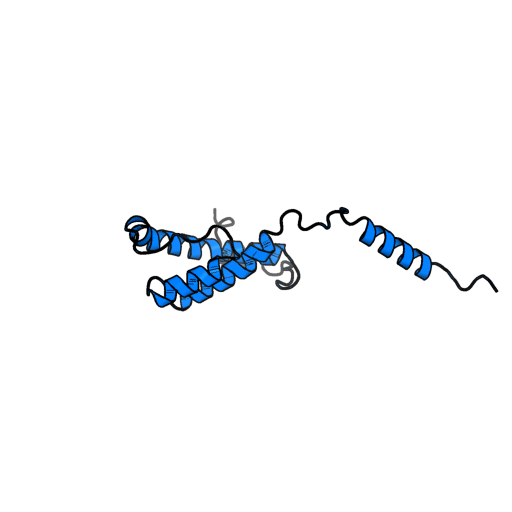 1 86 ? -2.081 -6.876 0.203 1.00 96.56 86 LEU A CA 1
ATOM 639 C C . LEU A 1 86 ? -1.609 -5.506 0.713 1.00 96.56 86 LEU A C 1
ATOM 641 O O . LEU A 1 86 ? -1.032 -4.728 -0.047 1.00 96.56 86 LEU A O 1
ATOM 645 N N . LEU A 1 87 ? -1.841 -5.204 1.994 1.00 96.94 87 LEU A N 1
ATOM 646 C CA . LEU A 1 87 ? -1.428 -3.934 2.599 1.00 96.94 87 LEU A CA 1
ATOM 647 C C . LEU A 1 87 ? 0.092 -3.784 2.656 1.00 96.94 87 LEU A C 1
ATOM 649 O O . LEU A 1 87 ? 0.611 -2.687 2.455 1.00 96.94 87 LEU A O 1
ATOM 653 N N . THR A 1 88 ? 0.810 -4.880 2.896 1.00 95.75 88 THR A N 1
ATOM 654 C CA . THR A 1 88 ? 2.276 -4.886 2.915 1.00 95.75 88 THR A CA 1
ATOM 655 C C . THR A 1 88 ? 2.853 -4.577 1.533 1.00 95.75 88 THR A C 1
ATOM 657 O O . THR A 1 88 ? 3.752 -3.739 1.416 1.00 95.75 88 THR A O 1
ATOM 660 N N . GLU A 1 89 ? 2.311 -5.197 0.481 1.00 94.94 89 GLU A N 1
ATOM 661 C CA . GLU A 1 89 ? 2.695 -4.931 -0.911 1.00 94.94 89 GLU A CA 1
ATOM 662 C C . GLU A 1 89 ? 2.356 -3.486 -1.312 1.00 94.94 89 GLU A C 1
ATOM 664 O O . GLU A 1 89 ? 3.214 -2.756 -1.816 1.00 94.94 89 GLU A O 1
ATOM 669 N N . TRP A 1 90 ? 1.137 -3.029 -1.004 1.00 95.56 90 TRP A N 1
ATOM 670 C CA . TRP A 1 90 ? 0.704 -1.655 -1.270 1.00 95.56 90 TRP A CA 1
ATOM 671 C C . TRP A 1 90 ? 1.616 -0.630 -0.585 1.00 95.56 90 TRP A C 1
ATOM 673 O O . TRP A 1 90 ? 2.091 0.303 -1.233 1.00 95.56 90 TRP A O 1
ATOM 683 N N . ALA A 1 91 ? 1.936 -0.831 0.698 1.00 94.50 91 ALA A N 1
ATOM 684 C CA . ALA A 1 91 ? 2.792 0.066 1.470 1.00 94.50 91 ALA A CA 1
ATOM 685 C C . ALA A 1 91 ? 4.216 0.151 0.901 1.00 94.50 91 ALA A C 1
ATOM 687 O O . ALA A 1 91 ? 4.816 1.227 0.894 1.00 94.50 91 ALA A O 1
ATOM 688 N N . ALA A 1 92 ? 4.763 -0.962 0.405 1.00 91.62 92 ALA A N 1
ATOM 689 C CA . ALA A 1 92 ? 6.078 -0.980 -0.228 1.00 91.62 92 ALA A CA 1
ATOM 690 C C . ALA A 1 92 ? 6.109 -0.127 -1.507 1.00 91.62 92 ALA A C 1
ATOM 692 O O . ALA A 1 92 ? 7.059 0.624 -1.724 1.00 91.62 92 ALA A O 1
ATOM 693 N N . HIS A 1 93 ? 5.064 -0.196 -2.335 1.00 90.88 93 HIS A N 1
ATOM 694 C CA . HIS A 1 93 ? 4.981 0.613 -3.553 1.00 90.88 93 HIS A CA 1
ATOM 695 C C . HIS A 1 93 ? 4.658 2.079 -3.256 1.00 90.88 93 HIS A C 1
ATOM 697 O O . HIS A 1 93 ? 5.251 2.968 -3.866 1.00 90.88 93 HIS A O 1
ATOM 703 N N . ALA A 1 94 ? 3.790 2.343 -2.279 1.00 90.81 94 ALA A N 1
ATOM 704 C CA . ALA A 1 94 ? 3.438 3.691 -1.851 1.00 90.81 94 ALA A CA 1
ATOM 705 C C . ALA A 1 94 ? 4.649 4.453 -1.294 1.00 90.81 94 ALA A C 1
ATOM 707 O O . ALA A 1 94 ? 4.860 5.605 -1.659 1.00 90.81 94 ALA A O 1
ATOM 708 N N . ARG A 1 95 ? 5.506 3.803 -0.492 1.00 89.38 95 ARG A N 1
ATOM 709 C CA . ARG A 1 95 ? 6.757 4.408 0.013 1.00 89.38 95 ARG A CA 1
ATOM 710 C C . ARG A 1 95 ? 7.672 4.916 -1.097 1.00 89.38 95 ARG A C 1
ATOM 712 O O . ARG A 1 95 ? 8.366 5.910 -0.926 1.00 89.38 95 ARG A O 1
ATOM 719 N N . GLU A 1 96 ? 7.679 4.225 -2.222 1.00 84.44 96 GLU A N 1
ATOM 720 C CA . GLU A 1 96 ? 8.554 4.532 -3.346 1.00 84.44 96 GLU A CA 1
ATOM 721 C C . GLU A 1 96 ? 7.935 5.572 -4.281 1.00 84.44 96 GLU A C 1
ATOM 723 O O . GLU A 1 96 ? 8.653 6.407 -4.821 1.00 84.44 96 GLU A O 1
ATOM 728 N N . ALA A 1 97 ? 6.607 5.571 -4.416 1.00 83.25 97 ALA A N 1
ATOM 729 C CA . ALA A 1 97 ? 5.871 6.573 -5.181 1.00 83.25 97 ALA A CA 1
ATOM 730 C C . ALA A 1 97 ? 5.789 7.940 -4.471 1.00 83.25 97 ALA A C 1
ATOM 732 O O . ALA A 1 97 ? 5.732 8.969 -5.136 1.00 83.25 97 ALA A O 1
ATOM 733 N N . VAL A 1 98 ? 5.790 7.967 -3.132 1.00 76.94 98 VAL A N 1
ATOM 734 C CA . VAL A 1 98 ? 5.611 9.184 -2.308 1.00 76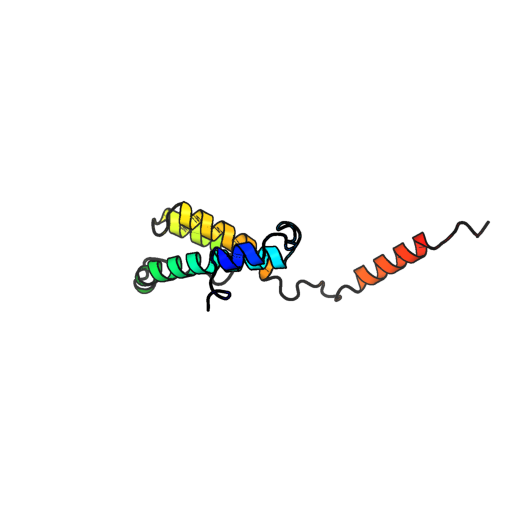.94 98 VAL A CA 1
ATOM 735 C C . VAL A 1 98 ? 6.944 9.899 -2.002 1.00 76.94 98 VAL A C 1
ATOM 737 O O . VAL A 1 98 ? 7.014 10.768 -1.137 1.00 76.94 98 VAL A O 1
ATOM 740 N N . LYS A 1 99 ? 8.022 9.603 -2.741 1.00 73.31 99 LYS A N 1
ATOM 741 C CA . LYS A 1 99 ? 9.291 10.350 -2.665 1.00 73.31 99 LYS A CA 1
ATOM 742 C C . LYS A 1 99 ? 9.150 11.722 -3.342 1.00 73.31 99 LYS A C 1
ATOM 744 O O . LYS A 1 99 ? 9.602 11.922 -4.465 1.00 73.31 99 LYS A O 1
ATOM 749 N N . VAL A 1 100 ? 8.468 12.657 -2.682 1.00 57.09 100 VAL A N 1
ATOM 750 C CA . VAL A 1 100 ? 8.391 14.064 -3.104 1.00 57.09 100 VAL A CA 1
ATOM 751 C C . VAL A 1 100 ? 9.644 14.782 -2.610 1.00 57.09 100 VAL A C 1
ATOM 753 O O . VAL A 1 100 ? 9.926 14.750 -1.416 1.00 57.09 100 VAL A O 1
ATOM 756 N N . ASP A 1 101 ? 10.378 15.415 -3.527 1.00 60.69 101 ASP A N 1
ATOM 757 C CA . ASP A 1 101 ? 11.551 16.252 -3.243 1.00 60.69 101 ASP A CA 1
ATOM 758 C C . ASP A 1 101 ? 12.637 15.597 -2.367 1.00 60.69 101 ASP A C 1
ATOM 760 O O . ASP A 1 101 ? 13.272 16.270 -1.556 1.00 60.69 101 ASP A O 1
ATOM 764 N N . ASP A 1 102 ? 12.903 14.296 -2.556 1.00 66.06 102 ASP A N 1
ATOM 765 C CA . ASP A 1 102 ? 14.045 13.594 -1.934 1.00 66.06 102 ASP A CA 1
ATOM 766 C C . ASP A 1 102 ? 15.371 13.977 -2.623 1.00 66.06 102 ASP A C 1
ATOM 768 O O . ASP A 1 102 ? 16.133 13.151 -3.127 1.00 66.06 102 ASP A O 1
ATOM 772 N N . PHE A 1 103 ? 15.600 15.283 -2.732 1.00 68.88 103 PHE A N 1
ATOM 773 C CA . PHE A 1 103 ? 16.846 15.869 -3.182 1.00 68.88 103 PHE A CA 1
ATOM 774 C C . PHE A 1 103 ? 17.705 16.169 -1.962 1.00 68.88 103 PHE A C 1
ATOM 776 O O . PHE A 1 103 ? 17.222 16.563 -0.898 1.00 68.88 103 PHE A O 1
ATOM 783 N N . SER A 1 104 ? 19.015 16.034 -2.125 1.00 74.19 104 SER A N 1
ATOM 784 C CA . SER A 1 104 ? 19.951 16.523 -1.126 1.00 74.19 104 SER A CA 1
ATOM 785 C C . SER A 1 104 ? 19.752 18.028 -0.902 1.00 74.19 104 SER A C 1
ATOM 787 O O . SER A 1 104 ? 19.356 18.763 -1.806 1.00 74.19 104 SER A O 1
ATOM 789 N N . ALA A 1 105 ? 20.048 18.509 0.308 1.00 81.75 105 ALA A N 1
ATOM 790 C CA . ALA A 1 105 ? 19.871 19.921 0.669 1.00 81.75 105 ALA A CA 1
ATOM 791 C C . ALA A 1 105 ? 20.683 20.895 -0.213 1.00 81.75 105 ALA A C 1
ATOM 793 O O . ALA A 1 105 ? 20.398 22.089 -0.252 1.00 81.75 105 ALA A O 1
ATOM 794 N N . ASP A 1 106 ? 21.696 20.391 -0.919 1.00 89.31 106 ASP A N 1
ATOM 795 C CA . ASP A 1 106 ? 22.484 21.129 -1.902 1.00 89.31 106 ASP A CA 1
ATOM 796 C C . ASP A 1 106 ? 21.909 21.046 -3.329 1.00 89.31 106 ASP A C 1
ATOM 798 O O . ASP A 1 106 ? 22.584 21.452 -4.269 1.00 89.31 106 ASP A O 1
ATOM 802 N N . PHE A 1 107 ? 20.696 20.513 -3.516 1.00 83.38 107 PHE A N 1
ATOM 803 C CA . PHE A 1 107 ? 20.027 20.350 -4.813 1.00 83.38 107 PHE A CA 1
ATOM 804 C C . PHE A 1 107 ? 20.884 19.615 -5.861 1.00 83.38 107 PHE A C 1
ATOM 806 O O . PHE A 1 107 ? 20.814 19.903 -7.057 1.00 83.38 107 PHE A O 1
ATOM 813 N N . GLY A 1 108 ? 21.735 18.685 -5.418 1.00 87.00 108 GLY A N 1
ATOM 814 C CA . GLY A 1 108 ? 22.623 17.913 -6.289 1.00 87.00 108 GLY A CA 1
ATOM 815 C C . GLY A 1 108 ? 23.851 18.678 -6.802 1.00 87.00 108 GLY A C 1
ATOM 816 O O . GLY A 1 108 ? 24.515 18.205 -7.728 1.00 87.00 108 GLY A O 1
ATOM 817 N N . ILE A 1 109 ? 24.192 19.840 -6.226 1.00 90.25 109 ILE A N 1
ATOM 818 C CA . ILE A 1 109 ? 25.378 20.623 -6.620 1.00 90.25 109 ILE A CA 1
ATOM 819 C C . ILE A 1 109 ? 26.663 19.799 -6.472 1.00 90.25 109 ILE A C 1
ATOM 821 O O . ILE A 1 109 ? 27.477 19.768 -7.400 1.00 90.25 109 ILE A O 1
ATOM 825 N N . LEU A 1 110 ? 26.860 19.113 -5.342 1.00 90.06 110 LEU A N 1
ATOM 826 C CA . LEU A 1 110 ? 28.053 18.299 -5.111 1.00 90.06 110 LEU A CA 1
ATOM 827 C C . LEU A 1 110 ? 28.153 17.151 -6.121 1.00 90.06 110 LEU A C 1
ATOM 829 O O . LEU A 1 110 ? 29.217 16.929 -6.701 1.00 90.06 110 LEU A O 1
ATOM 833 N N . GLU A 1 111 ? 27.041 16.462 -6.377 1.00 88.94 111 GLU A N 1
ATOM 834 C CA . GLU A 1 111 ? 26.981 15.367 -7.347 1.00 88.94 111 GLU A CA 1
ATOM 835 C C . GLU A 1 111 ? 27.321 15.857 -8.767 1.00 88.94 111 GLU A C 1
ATOM 837 O O . GLU A 1 111 ? 28.086 15.217 -9.495 1.00 88.94 111 GLU A O 1
ATOM 842 N N . ALA A 1 112 ? 26.817 17.031 -9.161 1.00 89.81 112 ALA A N 1
ATOM 843 C CA . ALA A 1 112 ? 27.119 17.645 -10.452 1.00 89.81 112 ALA A CA 1
ATOM 844 C C . ALA A 1 112 ? 28.606 18.020 -10.591 1.00 89.81 112 ALA A C 1
ATOM 846 O O . ALA A 1 112 ? 29.211 17.786 -11.644 1.00 89.81 112 ALA A O 1
ATOM 847 N N . LEU A 1 113 ? 29.219 18.561 -9.530 1.00 93.88 113 LEU A N 1
ATOM 848 C CA . LEU A 1 113 ? 30.650 18.881 -9.504 1.00 93.88 113 LEU A CA 1
ATOM 849 C C . LEU A 1 113 ? 31.517 17.620 -9.628 1.00 93.88 113 LEU A C 1
ATOM 851 O O . LEU A 1 113 ? 32.467 17.610 -10.412 1.00 93.88 113 LEU A O 1
ATOM 855 N N . GLN A 1 114 ? 31.162 16.542 -8.924 1.00 93.75 114 GLN A N 1
ATOM 856 C CA . GLN A 1 114 ? 31.864 15.256 -9.004 1.00 93.75 114 GLN A CA 1
ATOM 857 C C . GLN A 1 114 ? 31.779 14.642 -10.406 1.00 93.75 114 GLN A C 1
ATOM 859 O O . GLN A 1 114 ? 32.804 14.254 -10.970 1.00 93.75 114 GLN A O 1
ATOM 864 N N . LYS A 1 115 ? 30.583 14.623 -11.016 1.00 92.06 115 LYS A N 1
ATOM 865 C CA . LYS A 1 115 ? 30.394 14.155 -12.402 1.00 92.06 115 LYS A CA 1
ATOM 866 C C . LYS A 1 115 ? 31.259 14.939 -13.388 1.00 92.06 115 LYS A C 1
ATOM 868 O O . LYS A 1 115 ? 31.856 14.346 -14.285 1.00 92.06 115 LYS A O 1
ATOM 873 N N . ARG A 1 116 ? 31.362 16.261 -13.210 1.00 90.69 116 ARG A N 1
ATOM 874 C CA . ARG A 1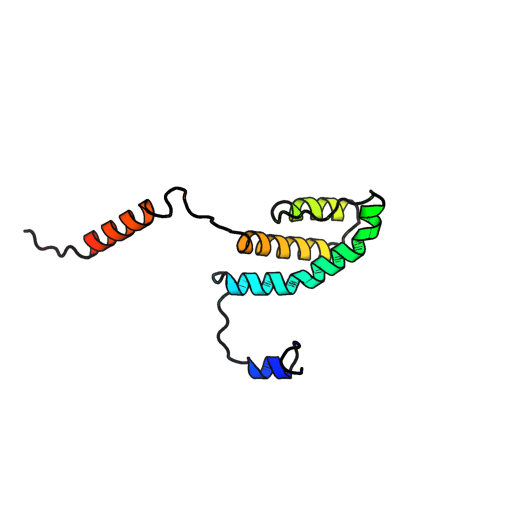 116 ? 32.209 17.120 -14.046 1.00 90.69 116 ARG A CA 1
ATOM 875 C C . ARG A 1 116 ? 33.700 16.830 -13.860 1.00 9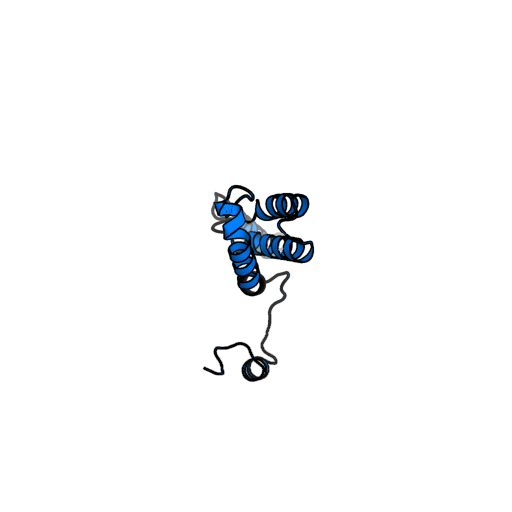0.69 116 ARG A C 1
ATOM 877 O O . ARG A 1 116 ? 34.398 16.748 -14.865 1.00 90.69 116 ARG A O 1
ATOM 884 N N . SER A 1 117 ? 34.183 16.658 -12.626 1.00 92.12 117 SER A N 1
ATOM 885 C CA . SER A 1 117 ? 35.588 16.289 -12.364 1.00 92.12 117 SER A CA 1
ATOM 886 C C . SER A 1 117 ? 35.940 14.967 -13.039 1.00 92.12 117 SER A C 1
ATOM 888 O O . SER A 1 117 ? 36.876 14.909 -13.829 1.00 92.12 117 SER A O 1
ATOM 890 N N . ALA A 1 118 ? 35.113 13.938 -12.833 1.00 91.44 118 ALA A N 1
ATOM 891 C CA . ALA A 1 118 ? 35.317 12.620 -13.429 1.00 91.44 118 ALA A CA 1
ATOM 892 C C . ALA A 1 118 ? 35.298 12.659 -14.968 1.00 91.44 118 ALA A C 1
ATOM 894 O O . ALA A 1 118 ? 36.048 11.937 -15.624 1.00 91.44 118 ALA A O 1
ATOM 895 N N . ALA A 1 119 ? 34.452 13.507 -15.566 1.00 90.12 119 ALA A N 1
ATOM 896 C CA . ALA A 1 119 ? 34.432 13.712 -17.012 1.00 90.12 119 ALA A CA 1
ATOM 897 C C . ALA A 1 119 ? 35.716 14.389 -17.523 1.00 90.12 119 ALA A C 1
ATOM 899 O O . ALA A 1 119 ? 36.238 13.974 -18.554 1.00 90.12 119 ALA A O 1
ATOM 900 N N . LEU A 1 120 ? 36.235 15.388 -16.800 1.00 88.44 120 LEU A N 1
ATOM 901 C CA . LEU A 1 120 ? 37.492 16.069 -17.133 1.00 88.44 120 LEU A CA 1
ATOM 902 C C . LEU A 1 120 ? 38.702 15.139 -16.987 1.00 88.44 120 LEU A C 1
ATOM 904 O O . LEU A 1 120 ? 39.562 15.129 -17.860 1.00 88.44 120 LEU A O 1
ATOM 908 N N . GLU A 1 121 ? 38.736 14.313 -15.941 1.00 85.62 121 GLU A N 1
ATOM 909 C CA . GLU A 1 121 ? 39.767 13.286 -15.739 1.00 85.62 121 GLU A CA 1
ATOM 910 C C . GLU A 1 121 ? 39.750 12.240 -16.860 1.00 85.62 121 GLU A C 1
ATOM 912 O O . GLU A 1 121 ? 40.800 11.874 -17.378 1.00 85.62 121 GLU A O 1
ATOM 917 N N . ARG A 1 122 ? 38.562 11.808 -17.310 1.00 81.00 122 ARG A N 1
ATOM 918 C CA . ARG A 1 122 ? 38.421 10.919 -18.480 1.00 81.00 122 ARG A CA 1
ATOM 919 C C . ARG A 1 122 ? 38.839 11.567 -19.795 1.00 81.00 122 ARG A C 1
ATOM 921 O O . ARG A 1 122 ? 39.200 10.853 -20.726 1.00 81.00 122 ARG A O 1
ATOM 928 N N . GLN A 1 123 ? 38.702 12.885 -19.899 1.00 73.62 123 GLN A N 1
ATOM 929 C CA . GLN A 1 123 ? 39.029 13.648 -21.100 1.00 73.62 123 GLN A CA 1
ATOM 930 C C . GLN A 1 123 ? 40.485 14.091 -21.153 1.00 73.62 123 GLN A C 1
ATOM 932 O O . GLN A 1 123 ? 40.885 14.573 -22.206 1.00 73.62 123 GLN A O 1
ATOM 937 N N . TRP A 1 124 ? 41.265 13.934 -20.079 1.00 58.59 124 TRP A N 1
ATOM 938 C CA . TRP A 1 124 ? 42.692 14.238 -20.078 1.00 58.59 124 TRP A CA 1
ATOM 939 C C . TRP A 1 124 ? 43.439 13.132 -20.838 1.00 58.59 124 TRP A C 1
ATOM 941 O O . TRP A 1 124 ? 43.633 12.046 -20.287 1.00 58.59 124 TRP A O 1
ATOM 951 N N . PRO A 1 125 ? 43.858 13.339 -22.102 1.00 55.72 125 PRO A N 1
ATOM 952 C CA . PRO A 1 125 ? 44.751 12.392 -22.746 1.00 55.72 125 PRO A CA 1
ATOM 953 C C . PRO A 1 125 ? 46.117 12.530 -22.062 1.00 55.72 125 PRO A C 1
ATOM 955 O O . PRO A 1 125 ? 46.468 13.616 -21.593 1.00 55.72 125 PRO A O 1
ATOM 958 N N . GLU A 1 126 ? 46.897 11.451 -22.017 1.00 60.84 126 GLU A N 1
ATOM 959 C CA . GLU A 1 126 ? 48.309 11.421 -21.599 1.00 60.84 126 GLU A CA 1
ATOM 960 C C . GLU A 1 126 ? 49.195 12.311 -22.500 1.00 60.84 126 GLU A C 1
ATOM 962 O O . GLU A 1 126 ? 50.069 11.850 -23.225 1.00 60.84 126 GLU A O 1
ATOM 967 N N . THR A 1 127 ? 48.967 13.618 -22.487 1.00 55.81 127 THR A N 1
ATOM 968 C CA . THR A 1 127 ? 49.720 14.618 -23.246 1.00 55.81 127 THR A CA 1
ATOM 969 C C . THR A 1 127 ? 50.173 15.721 -22.311 1.00 55.81 127 THR A C 1
ATOM 971 O O . THR A 1 127 ? 49.848 16.884 -22.501 1.00 55.81 127 THR A O 1
ATOM 974 N N . VAL A 1 128 ? 50.931 15.339 -21.285 1.00 54.91 128 VAL A N 1
ATOM 975 C CA . VAL A 1 128 ? 52.027 16.163 -20.762 1.00 54.91 128 VAL A CA 1
ATOM 976 C C . VAL A 1 128 ? 53.129 15.202 -20.302 1.00 54.91 128 VAL A C 1
ATOM 978 O O . VAL A 1 128 ? 53.127 14.750 -19.160 1.00 54.91 128 VAL A O 1
ATOM 981 N N . ALA A 1 129 ? 54.035 14.862 -21.219 1.00 44.09 129 ALA A N 1
ATOM 982 C CA . ALA A 1 129 ? 55.365 14.327 -20.940 1.00 44.09 129 ALA A CA 1
ATOM 983 C C . ALA A 1 129 ? 56.372 15.138 -21.760 1.00 44.09 129 ALA A C 1
ATOM 985 O O . ALA A 1 129 ? 56.055 15.412 -22.943 1.00 44.09 129 ALA A O 1
#

InterPro domains:
  IPR015396 Acyl-CoA dehydrogenase, C-terminal, bacterial-type [PF09317] (2-103)

Foldseek 3Di:
DVCVDDDDVVCVVCPPPDDDDCVPDLVVLVVVLVVLVVVVVVLQVLCVVCCVVVNAPHQDPQLVCRLVSLVVCVVSVSDDPVVSVSSVSNSVSCVSNPPDPPADPVNCPVVVVVVVVVVVVVVDDPPDD

Organism: NCBI:txid1544861

Mean predicted aligned error: 9.78 Å

Radius of gyration: 23.05 Å; Cα contacts (8 Å, |Δi|>4): 75; chains: 1; bounding box: 73×34×47 Å

Secondary structure (DSSP, 8-state):
-TTTS-SHHHHHHHTT-----TTT-HHHHHHHHHHHHHHHHHHHHHHHHHHHTTSSPPPPSSHHHHHHHHHHHHHTTSS-HHHHHHHHHHHHHHHHHT--S---TTTTHHHHHHHHHHHHHHH--S---

pLDDT: mean 86.91, std 11.32, range [44.09, 97.38]